Protein AF-A0A841ESL6-F1 (afdb_monomer)

Solvent-accessible surface area (backbone atoms only — not comparable to full-atom values): 9060 Å² total; per-residue (Å²): 135,88,81,75,78,79,83,81,78,88,51,66,71,39,75,46,35,34,24,40,70,89,42,94,55,79,48,77,45,46,28,63,43,75,58,97,58,31,41,29,26,51,89,46,94,89,58,86,54,82,88,59,59,41,79,48,46,54,88,50,48,66,38,40,38,51,89,52,85,71,74,80,76,45,70,68,58,40,54,47,38,28,48,49,16,53,48,53,50,51,48,59,50,59,78,28,69,92,45,101,65,75,76,82,53,67,69,55,51,51,55,19,52,49,31,34,50,52,23,51,52,51,59,53,66,72,38,52,70,41,60,52,90,83,76,44,80,44,52,41,40,68,48,82,80,82,72,92,68,134

Secondary structure (DSSP, 8-state):
-----------TT-EEEEEESS-SS-EEEE-SEE-SSEEEE-SSTT---GGG-EEEEGGGEEEEEE--PPPSS-HHHHHHHHHHHHHHHHHHHHTTTTSSS----HHHHHHHHHHHHHHHHHHHHHSPEEEETTTEEEEEEE--------

Organism: NCBI:txid502909

Sequence (150 aa):
MTGKTRNIHFHEGSYITFKSFSTKKKQHLKIIELTDSSFLYFPYENQHSIFDLQEVKFKDIKKIYAGGKKEVLGMKGVSALGGAGVFLIAFDVLNQISKPSVKINSTIAIISASLIGVSYIINTLQHPVYRINNKHSLKLYHIENPKLHP

Mean predicted aligned error: 13.94 Å

Radius of gyration: 22.01 Å; Cα contacts (8 Å, |Δi|>4): 203; chains: 1; bounding box: 51×34×61 Å

Nearest PDB structures (foldseek):
  2wac-assembly2_B  TM=4.494E-01  e=2.215E-01  Drosophila melanogaster
  8sg4-assembly1_A  TM=5.596E-01  e=6.779E+00  Saccharomyces cerevisiae
  8sqm-assembly1_A  TM=4.121E-01  e=8.198E+00  Saccharomyces cerevisiae

Foldseek 3Di:
DDPDPPQDDDDQQDWWWFAFPVHPDIDIFGFHDDDQFWGWTAPDPPDDDPVRIDIDGLNRTQEIEDEDDQPPPDLVVLVVLLVVLVVLQVVQQVVCVVPPDRDGDPVSNVSSVVSNVSSVVVVCVSFDFHDDVVPDTHTYDYDPPPDPDD

Structure (mmCIF, N/CA/C/O backbone):
data_AF-A0A841ESL6-F1
#
_entry.id   AF-A0A841ESL6-F1
#
loop_
_atom_site.group_PDB
_atom_site.id
_atom_site.type_symbol
_atom_site.label_atom_id
_atom_site.label_alt_id
_atom_site.label_comp_id
_atom_site.label_asym_id
_atom_site.label_entity_id
_atom_site.label_seq_id
_atom_site.pdbx_PDB_ins_code
_atom_site.Cartn_x
_atom_site.Cartn_y
_atom_site.Cartn_z
_atom_site.occupancy
_atom_site.B_iso_or_equiv
_atom_site.auth_seq_id
_atom_site.auth_comp_id
_atom_site.auth_asym_id
_atom_site.auth_atom_id
_atom_site.pdbx_PDB_model_num
ATOM 1 N N . MET A 1 1 ? -9.706 -20.195 -12.415 1.00 30.09 1 MET A N 1
ATOM 2 C CA . MET A 1 1 ? -9.379 -19.881 -11.006 1.00 30.09 1 MET A CA 1
ATOM 3 C C . MET A 1 1 ? -9.837 -18.460 -10.707 1.00 30.09 1 MET A C 1
ATOM 5 O O . MET A 1 1 ? -9.215 -17.516 -11.165 1.00 30.09 1 MET A O 1
ATOM 9 N N . THR A 1 2 ? -10.976 -18.294 -10.035 1.00 28.14 2 THR A N 1
ATOM 10 C CA . THR A 1 2 ? -11.568 -16.982 -9.723 1.00 28.14 2 THR A CA 1
ATOM 11 C C . THR A 1 2 ? -11.011 -16.461 -8.402 1.00 28.14 2 THR A C 1
ATOM 13 O O . THR A 1 2 ? -11.458 -16.870 -7.329 1.00 28.14 2 THR A O 1
ATOM 16 N N . GLY A 1 3 ? -10.011 -15.582 -8.477 1.00 28.27 3 GLY A N 1
ATOM 17 C CA . GLY A 1 3 ? -9.486 -14.864 -7.319 1.00 28.27 3 GLY A CA 1
ATOM 18 C C . GLY A 1 3 ? -10.529 -13.880 -6.801 1.00 28.27 3 GLY A C 1
ATOM 19 O O . GLY A 1 3 ? -10.651 -12.773 -7.316 1.00 28.27 3 GLY A O 1
ATOM 20 N N . LYS A 1 4 ? -11.314 -14.285 -5.797 1.00 30.94 4 LYS A N 1
ATOM 21 C CA . LYS A 1 4 ? -12.157 -13.358 -5.035 1.00 30.94 4 LYS A CA 1
ATOM 22 C C . LYS A 1 4 ? -11.233 -12.438 -4.242 1.00 30.94 4 LYS A C 1
ATOM 24 O O . LYS A 1 4 ? -10.739 -12.820 -3.182 1.00 30.94 4 LYS A O 1
ATOM 29 N N . THR A 1 5 ? -11.016 -11.228 -4.750 1.00 40.81 5 THR A N 1
ATOM 30 C CA . THR A 1 5 ? -10.496 -10.104 -3.970 1.00 40.81 5 THR A CA 1
ATOM 31 C C . TH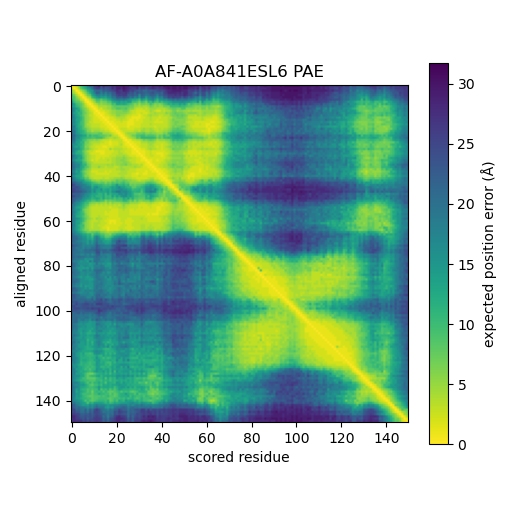R A 1 5 ? -11.367 -9.995 -2.720 1.00 40.81 5 THR A C 1
ATOM 33 O O . THR A 1 5 ? -12.571 -9.758 -2.816 1.00 40.81 5 THR A O 1
ATOM 36 N N . ARG A 1 6 ? -10.811 -10.282 -1.537 1.00 47.53 6 ARG A N 1
ATOM 37 C CA . ARG A 1 6 ? -11.556 -10.120 -0.284 1.00 47.53 6 ARG A CA 1
ATOM 38 C C . ARG A 1 6 ? -11.862 -8.636 -0.133 1.00 47.53 6 ARG A C 1
ATOM 40 O O . ARG A 1 6 ? -10.952 -7.852 0.122 1.00 47.53 6 ARG A O 1
ATOM 47 N N . ASN A 1 7 ? -13.131 -8.265 -0.276 1.00 49.31 7 ASN A N 1
ATOM 48 C CA . ASN A 1 7 ? -13.610 -6.960 0.151 1.00 49.31 7 ASN A CA 1
ATOM 49 C C . ASN A 1 7 ? -13.425 -6.891 1.671 1.00 49.31 7 ASN A C 1
ATOM 51 O O . ASN A 1 7 ? -14.182 -7.495 2.431 1.00 49.31 7 ASN A O 1
ATOM 55 N N . ILE A 1 8 ? -12.351 -6.237 2.105 1.00 56.06 8 ILE A N 1
ATOM 56 C CA . ILE A 1 8 ? -12.110 -5.937 3.513 1.00 56.06 8 ILE A CA 1
ATOM 57 C C . ILE A 1 8 ? -13.017 -4.763 3.840 1.00 56.06 8 ILE A C 1
ATOM 59 O O . ILE A 1 8 ? -12.780 -3.679 3.333 1.00 56.06 8 ILE A O 1
ATOM 63 N N . HIS A 1 9 ? -14.052 -4.984 4.639 1.00 59.25 9 HIS A N 1
ATOM 64 C CA . HIS A 1 9 ? -14.927 -3.923 5.120 1.00 59.25 9 HIS A CA 1
ATOM 65 C C . HIS A 1 9 ? -14.475 -3.526 6.526 1.00 59.25 9 HIS A C 1
ATOM 67 O O . HIS A 1 9 ? -14.217 -4.396 7.361 1.00 59.25 9 HIS A O 1
ATOM 73 N N . PHE A 1 10 ? -14.349 -2.224 6.782 1.00 69.06 10 PHE A N 1
ATOM 74 C CA . PHE A 1 10 ? -14.214 -1.725 8.149 1.00 69.06 10 PHE A CA 1
ATOM 75 C C . PHE A 1 10 ? -15.601 -1.445 8.701 1.00 69.06 10 PHE A C 1
ATOM 77 O O . PHE A 1 10 ? -16.407 -0.784 8.048 1.00 69.06 10 PHE A O 1
ATOM 84 N N . HIS A 1 11 ? -15.850 -1.947 9.901 1.00 72.75 11 HIS A N 1
ATOM 85 C CA . HIS A 1 11 ? -17.087 -1.724 10.629 1.00 72.75 11 HIS A CA 1
ATOM 86 C C . HIS A 1 11 ? -16.771 -1.069 11.966 1.00 72.75 11 HIS A C 1
ATOM 88 O O . HIS A 1 11 ? -15.674 -1.240 12.510 1.00 72.75 11 HIS A O 1
ATOM 94 N N . GLU A 1 12 ? -17.749 -0.361 12.509 1.00 77.62 12 GLU A N 1
ATOM 95 C CA . GLU A 1 12 ? -17.727 0.077 13.900 1.00 77.62 12 GLU A CA 1
ATOM 96 C C . GLU A 1 12 ? -17.460 -1.125 14.817 1.00 77.62 12 GLU A C 1
ATOM 98 O O . GLU A 1 12 ? -17.891 -2.251 14.562 1.00 77.62 12 GLU A O 1
ATOM 103 N N . GLY A 1 13 ? -16.634 -0.914 15.834 1.00 76.38 13 GLY A N 1
ATOM 104 C CA . GLY A 1 13 ? -16.113 -1.953 16.717 1.00 76.38 13 GLY A CA 1
ATOM 105 C C . GLY A 1 13 ? -14.879 -2.704 16.201 1.00 76.38 13 GLY A C 1
ATOM 106 O O . GLY A 1 13 ? -14.249 -3.413 16.988 1.00 76.38 13 GLY A O 1
ATOM 107 N N . SER A 1 14 ? -14.488 -2.549 14.930 1.00 75.12 14 SER A N 1
ATOM 108 C CA . SER A 1 14 ? -13.305 -3.226 14.376 1.00 75.12 14 SER A CA 1
ATOM 109 C C . SER A 1 14 ? -12.001 -2.553 14.801 1.00 75.12 14 SER A C 1
ATOM 111 O O . SER A 1 14 ? -11.909 -1.328 14.868 1.00 75.12 14 SER A O 1
ATOM 113 N N . TYR A 1 15 ? -10.955 -3.351 15.006 1.00 80.00 15 TYR A N 1
ATOM 114 C CA . TYR A 1 15 ? -9.605 -2.836 15.217 1.00 80.00 15 TYR A CA 1
ATOM 115 C C . TYR A 1 15 ? -8.894 -2.604 13.887 1.00 80.00 15 TYR A C 1
ATOM 117 O O . TYR A 1 15 ? -8.898 -3.467 13.004 1.00 80.00 15 TYR A O 1
ATOM 125 N N . ILE A 1 16 ? -8.231 -1.458 13.761 1.00 80.75 16 ILE A N 1
ATOM 126 C CA . ILE A 1 16 ? -7.404 -1.128 12.604 1.00 80.75 16 ILE A CA 1
ATOM 127 C C . ILE A 1 16 ? -6.002 -0.732 13.034 1.00 80.75 16 ILE A C 1
ATOM 129 O O . ILE A 1 16 ? -5.782 -0.094 14.062 1.00 80.75 16 ILE A O 1
ATOM 133 N N . THR A 1 17 ? -5.038 -1.083 12.190 1.00 85.94 17 THR A N 1
ATOM 134 C CA . THR A 1 17 ? -3.674 -0.579 12.301 1.00 85.94 17 THR A CA 1
ATOM 135 C C . THR A 1 17 ? -3.407 0.330 11.118 1.00 85.94 17 THR A C 1
ATOM 137 O O . THR A 1 17 ? -3.593 -0.075 9.972 1.00 85.94 17 THR A O 1
ATOM 140 N N . PHE A 1 18 ? -2.934 1.546 11.355 1.00 85.50 18 PHE A N 1
ATOM 141 C CA . PHE A 1 18 ? -2.641 2.494 10.282 1.00 85.50 18 PHE A CA 1
ATOM 142 C C . PHE A 1 18 ? -1.377 3.306 10.572 1.00 85.50 18 PHE A C 1
ATOM 144 O O . PHE A 1 18 ? -0.756 3.201 11.630 1.00 85.50 18 PHE A O 1
ATOM 151 N N . LYS A 1 19 ? -0.940 4.069 9.575 1.00 86.94 19 LYS A N 1
ATOM 152 C CA . LYS A 1 19 ? 0.155 5.034 9.675 1.00 86.94 19 LYS A CA 1
ATOM 153 C C . LYS A 1 19 ? -0.304 6.340 9.049 1.00 86.94 19 LYS A C 1
ATOM 155 O O . LYS A 1 19 ? -0.733 6.322 7.892 1.00 86.94 19 LYS A O 1
ATOM 160 N N . SER A 1 20 ? -0.193 7.444 9.779 1.00 86.12 20 SER A N 1
ATOM 161 C CA . SER A 1 20 ? -0.539 8.768 9.263 1.00 86.12 20 SER A CA 1
ATOM 162 C C . SER A 1 20 ? 0.624 9.414 8.496 1.00 86.12 20 SER A C 1
ATOM 164 O O . SER A 1 20 ? 1.745 8.893 8.458 1.00 86.12 20 SER A O 1
ATOM 166 N N . PHE A 1 21 ? 0.366 10.540 7.830 1.00 82.62 21 PHE A N 1
ATOM 167 C CA . PHE A 1 21 ? 1.428 11.375 7.258 1.00 82.62 21 PHE A CA 1
ATOM 168 C C . PHE A 1 21 ? 2.235 12.103 8.340 1.00 82.62 21 PHE A C 1
ATOM 170 O O . PHE A 1 21 ? 3.451 12.231 8.199 1.00 82.62 21 PHE A O 1
ATOM 177 N N . SER A 1 22 ? 1.574 12.518 9.425 1.00 82.88 22 SER A N 1
ATOM 178 C CA . SER A 1 22 ? 2.190 13.226 10.552 1.00 82.88 22 SER A CA 1
ATOM 179 C C . SER A 1 22 ? 3.066 12.315 11.412 1.00 82.88 22 SER A C 1
ATOM 181 O O . SER A 1 22 ? 4.159 12.702 11.823 1.00 82.88 22 SER A O 1
ATOM 183 N N . THR A 1 23 ? 2.631 11.077 11.653 1.00 77.44 23 THR A N 1
ATOM 184 C CA . THR A 1 23 ? 3.338 10.139 12.524 1.00 77.44 23 THR A CA 1
ATOM 185 C C . THR A 1 23 ? 3.999 9.032 11.713 1.00 77.44 23 THR A C 1
ATOM 187 O O . THR A 1 23 ? 3.395 8.325 10.906 1.00 77.44 23 THR A O 1
ATOM 190 N N . LYS A 1 24 ? 5.304 8.836 11.929 1.00 76.75 24 LYS A N 1
ATOM 191 C CA . LYS A 1 24 ? 6.034 7.738 11.275 1.00 76.75 24 LYS A CA 1
ATOM 192 C C . LYS A 1 24 ? 5.754 6.372 11.920 1.00 76.75 24 LYS A C 1
ATOM 194 O O . LYS A 1 24 ? 6.126 5.355 11.323 1.00 76.75 24 LYS A O 1
ATOM 199 N N . LYS A 1 25 ? 5.124 6.340 13.097 1.00 84.31 25 LYS A N 1
ATOM 200 C CA . LYS A 1 25 ? 4.807 5.123 13.856 1.00 84.31 25 LYS A CA 1
ATOM 201 C C . LYS A 1 25 ? 3.486 4.508 13.379 1.00 84.31 25 LYS A C 1
ATOM 203 O O . LYS A 1 25 ? 2.668 5.181 12.762 1.00 84.31 25 LYS A O 1
ATOM 208 N N . LYS A 1 26 ? 3.322 3.204 13.608 1.00 84.56 26 LYS A N 1
ATOM 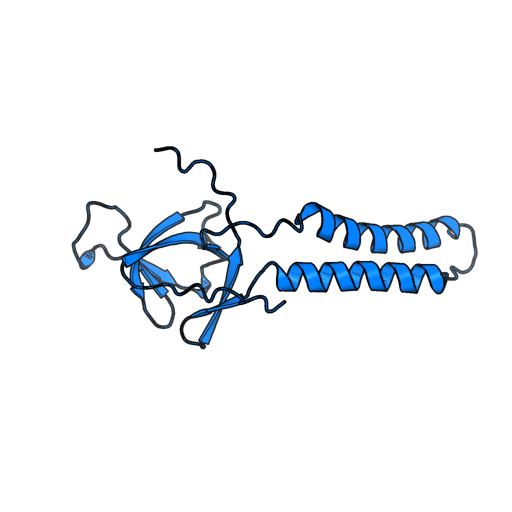209 C CA . LYS A 1 26 ? 2.037 2.524 13.408 1.00 84.56 26 LYS A CA 1
ATOM 210 C C . LYS A 1 26 ? 1.164 2.800 14.630 1.00 84.56 26 LYS A C 1
ATOM 212 O O . LYS A 1 26 ? 1.669 2.725 15.746 1.00 84.56 26 LYS A O 1
ATOM 217 N N . GLN A 1 27 ? -0.101 3.104 14.402 1.00 84.81 27 GLN A N 1
ATOM 218 C CA . GLN A 1 27 ? -1.106 3.305 15.438 1.00 84.81 27 GLN A CA 1
ATOM 219 C C . GLN A 1 27 ? -2.129 2.179 15.335 1.00 84.81 27 GLN A C 1
ATOM 221 O O . GLN A 1 27 ? -2.507 1.799 14.223 1.00 84.81 27 GLN A O 1
ATOM 226 N N . HIS A 1 28 ? -2.521 1.633 16.481 1.00 84.56 28 HIS A N 1
ATOM 227 C CA . HIS A 1 28 ? -3.557 0.617 16.602 1.00 84.56 28 HIS A CA 1
ATOM 228 C C . HIS A 1 28 ? -4.725 1.238 17.357 1.00 84.56 28 HIS A C 1
ATOM 230 O O . HIS A 1 28 ? -4.511 1.803 18.426 1.00 84.56 28 HIS A O 1
ATOM 236 N N . LEU A 1 29 ? -5.920 1.192 16.779 1.00 84.94 29 LEU A N 1
ATOM 237 C CA . LEU A 1 29 ? -7.117 1.755 17.395 1.00 84.94 29 LEU A CA 1
ATOM 238 C C . LEU A 1 29 ? -8.331 0.878 17.114 1.00 84.94 29 LEU A C 1
ATOM 240 O O . LEU A 1 29 ? -8.348 0.118 16.141 1.00 84.94 29 LEU A O 1
ATOM 244 N N . LYS A 1 30 ? -9.353 1.031 17.952 1.00 84.19 30 LYS A N 1
ATOM 245 C CA . LYS A 1 30 ? -10.694 0.499 17.721 1.00 84.19 30 LYS A CA 1
ATOM 246 C C . LYS A 1 30 ? -11.557 1.591 17.099 1.00 84.19 30 LYS A C 1
ATOM 248 O O . LYS A 1 30 ? -11.624 2.693 17.638 1.00 84.19 30 LYS A O 1
ATOM 253 N N . ILE A 1 31 ? -12.202 1.286 15.978 1.00 85.06 31 ILE A N 1
ATOM 254 C CA . ILE A 1 31 ? -13.180 2.183 15.360 1.00 85.06 31 ILE A CA 1
ATOM 255 C C . ILE A 1 31 ? -14.403 2.204 16.269 1.00 85.06 31 ILE A C 1
ATOM 257 O O . ILE A 1 31 ? -14.990 1.156 16.526 1.00 85.06 31 ILE A O 1
ATOM 261 N N . ILE A 1 32 ? -14.771 3.377 16.761 1.00 86.19 32 ILE A N 1
ATOM 262 C CA . ILE A 1 32 ? -16.003 3.572 17.527 1.00 86.19 32 ILE A CA 1
ATOM 263 C C . ILE A 1 32 ? -17.123 3.954 16.574 1.00 86.19 32 ILE A C 1
ATOM 265 O O . ILE A 1 32 ? -18.150 3.292 16.556 1.00 86.19 32 ILE A O 1
ATOM 269 N N . GLU A 1 33 ? -16.863 4.945 15.728 1.00 84.44 33 GLU A N 1
ATOM 270 C CA . GLU A 1 33 ? -17.806 5.427 14.727 1.00 84.44 33 GLU A CA 1
ATOM 271 C C . GLU A 1 33 ? -17.080 5.637 13.393 1.00 84.44 33 GLU A C 1
ATOM 273 O O . GLU A 1 33 ? -15.890 5.995 13.343 1.00 84.44 33 GLU A O 1
ATOM 278 N N . LEU A 1 34 ? -17.786 5.357 12.299 1.00 81.00 34 LEU A N 1
ATOM 279 C CA . LEU A 1 34 ? -17.281 5.543 10.945 1.00 81.00 34 LEU A CA 1
ATOM 280 C C . LEU A 1 34 ? -18.052 6.666 10.256 1.00 81.00 34 LEU A C 1
ATOM 282 O O . LEU A 1 34 ? -19.231 6.515 9.952 1.00 81.00 34 LEU A O 1
ATOM 286 N N . THR A 1 35 ? -17.364 7.756 9.920 1.00 82.25 35 THR A N 1
ATOM 287 C CA . THR A 1 35 ? -17.964 8.820 9.109 1.00 82.25 35 THR A CA 1
ATOM 288 C C . THR A 1 35 ? -17.597 8.665 7.633 1.00 82.25 35 THR A C 1
ATOM 290 O O . THR A 1 35 ? -16.757 7.849 7.243 1.00 82.25 35 THR A O 1
ATOM 293 N N . ASP A 1 36 ? -18.178 9.523 6.793 1.00 75.75 36 ASP A N 1
ATOM 294 C CA . ASP A 1 36 ? -17.845 9.610 5.370 1.00 75.75 36 ASP A CA 1
ATOM 295 C C . ASP A 1 36 ? -16.361 9.913 5.101 1.00 75.75 36 ASP A C 1
ATOM 297 O O . ASP A 1 36 ? -15.873 9.584 4.021 1.00 75.75 36 ASP A O 1
ATOM 301 N N . SER A 1 37 ? -15.634 10.530 6.043 1.00 80.31 37 SER A N 1
ATOM 302 C CA . SER A 1 37 ? -14.264 11.014 5.801 1.00 80.31 37 SER A CA 1
ATOM 303 C C . SER A 1 37 ? -13.255 10.739 6.919 1.00 80.31 37 SER A C 1
ATOM 305 O O . SER A 1 37 ? -12.081 11.110 6.787 1.00 80.31 37 SER A O 1
ATOM 307 N N . SER A 1 38 ? -13.672 10.091 8.004 1.00 84.88 38 SER A N 1
ATOM 308 C CA . SER A 1 38 ? -12.829 9.848 9.170 1.00 84.88 38 SER A CA 1
ATOM 309 C C . SER A 1 38 ? -13.226 8.611 9.969 1.00 84.88 38 SER A C 1
ATOM 311 O O . SER A 1 38 ? -14.350 8.116 9.891 1.00 84.88 38 SER A O 1
ATOM 313 N N . PHE A 1 39 ? -12.264 8.109 10.744 1.00 87.44 39 PHE A N 1
ATOM 314 C CA . PHE A 1 39 ? -12.527 7.176 11.834 1.00 87.44 39 PHE A CA 1
ATOM 315 C C . PHE A 1 39 ? -12.536 7.944 13.150 1.00 87.44 39 PHE A C 1
ATOM 317 O O . PHE A 1 39 ? -11.633 8.742 13.417 1.00 87.44 39 PHE A O 1
ATOM 324 N N . LEU A 1 40 ? -13.523 7.651 13.979 1.00 87.50 40 LEU A N 1
ATOM 325 C CA . LEU A 1 40 ? -13.641 8.144 15.341 1.00 87.50 40 LEU A CA 1
ATOM 326 C C . LEU A 1 40 ? -13.180 7.044 16.304 1.00 87.50 40 LEU A C 1
ATOM 328 O O . LEU A 1 40 ? -13.553 5.877 16.148 1.00 87.50 40 LEU A O 1
ATOM 332 N N . TYR A 1 41 ? -12.315 7.388 17.257 1.00 87.50 41 TYR A N 1
ATOM 333 C CA . TYR A 1 41 ? -11.686 6.424 18.162 1.00 87.50 41 TYR A CA 1
ATOM 334 C C . TYR A 1 41 ? -11.395 7.014 19.543 1.00 87.50 41 TYR A C 1
ATOM 336 O O . TYR A 1 41 ? -11.225 8.223 19.689 1.00 87.50 41 TYR A O 1
ATOM 344 N N . PHE A 1 42 ? -11.272 6.148 20.551 1.00 82.50 42 PHE A N 1
ATOM 345 C CA . PHE A 1 42 ? -10.746 6.542 21.859 1.00 82.50 42 PHE A CA 1
ATOM 346 C C . PHE A 1 42 ? -9.220 6.405 21.888 1.00 82.50 42 PHE A C 1
ATOM 348 O O . PHE A 1 42 ? -8.701 5.347 21.518 1.00 82.50 42 PHE A O 1
ATOM 355 N N . PRO A 1 43 ? -8.478 7.437 22.328 1.00 75.56 43 PRO A N 1
ATOM 356 C CA . PRO A 1 43 ? -7.018 7.392 22.382 1.00 75.56 43 PRO A CA 1
ATOM 357 C C . PRO A 1 43 ? -6.484 6.408 23.432 1.00 75.56 43 PRO A C 1
ATOM 359 O O . PRO A 1 43 ? -5.363 5.921 23.284 1.00 75.56 43 PRO A O 1
ATOM 362 N N . TYR A 1 44 ? -7.278 6.093 24.459 1.00 74.44 44 TYR A N 1
ATOM 363 C CA . TYR A 1 44 ? -6.928 5.164 25.532 1.00 74.44 44 TYR A CA 1
ATOM 364 C C . TYR A 1 44 ? -8.065 4.161 25.761 1.00 74.44 44 TYR A C 1
ATOM 366 O O . TYR A 1 44 ? -9.234 4.538 25.754 1.00 74.44 44 TYR A O 1
ATOM 374 N N . GLU A 1 45 ? -7.731 2.887 25.998 1.00 63.53 45 GLU A N 1
ATOM 375 C CA . GLU A 1 45 ? -8.718 1.793 26.110 1.00 63.53 45 GLU A CA 1
ATOM 376 C C . GLU A 1 45 ? -9.707 1.959 27.274 1.00 63.53 45 GLU A C 1
ATOM 378 O O . GLU A 1 45 ? -10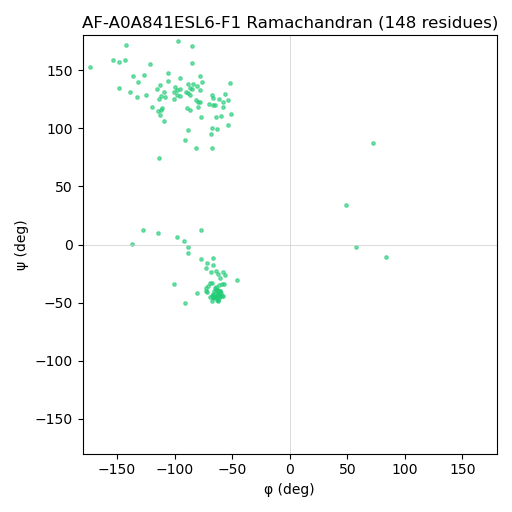.831 1.474 27.187 1.00 63.53 45 GLU A O 1
ATOM 383 N N . ASN A 1 46 ? -9.319 2.685 28.327 1.00 61.31 46 ASN A N 1
ATOM 384 C CA . ASN A 1 46 ? -10.125 2.870 29.539 1.00 61.31 46 ASN A CA 1
ATOM 385 C C . ASN A 1 46 ? -11.032 4.113 29.499 1.00 61.31 46 ASN A C 1
ATOM 387 O O . ASN A 1 46 ? -11.674 4.433 30.499 1.00 61.31 46 ASN A O 1
ATOM 391 N N . GLN A 1 47 ? -11.059 4.850 28.385 1.00 62.59 47 GLN A N 1
ATOM 392 C CA . GLN A 1 47 ? -11.911 6.026 28.227 1.00 62.59 47 GLN A CA 1
ATOM 393 C C . GLN A 1 47 ? -13.150 5.669 27.407 1.00 62.59 47 GLN A C 1
ATOM 395 O O . GLN A 1 47 ? -13.059 5.151 26.296 1.00 62.59 47 GLN A O 1
ATOM 400 N N . HIS A 1 48 ? -14.322 5.947 27.977 1.00 64.06 48 HIS A N 1
ATOM 401 C CA . HIS A 1 48 ? -15.626 5.682 27.357 1.00 64.06 48 HIS A CA 1
ATOM 402 C C . HIS A 1 48 ? -16.532 6.920 27.340 1.00 64.06 48 HIS A C 1
ATOM 404 O O . HIS A 1 48 ? -17.728 6.818 27.077 1.00 64.06 48 HIS A O 1
ATOM 410 N N . SER A 1 49 ? -15.976 8.095 27.636 1.00 66.56 49 SER A N 1
ATOM 411 C CA . SER A 1 49 ? -16.704 9.359 27.586 1.00 66.56 49 SER A CA 1
ATOM 412 C C . SER A 1 49 ? -16.700 9.916 26.167 1.00 66.56 49 SER A C 1
ATOM 414 O O . SER A 1 49 ? -15.646 10.004 25.544 1.00 66.56 49 SER A O 1
ATOM 416 N N . ILE A 1 50 ? -17.860 10.359 25.673 1.00 62.97 50 ILE A N 1
ATOM 417 C CA . ILE A 1 50 ? -18.011 10.958 24.332 1.00 62.97 50 ILE A CA 1
ATOM 418 C C . ILE A 1 50 ? -17.080 12.173 24.146 1.00 62.97 50 ILE A C 1
ATOM 420 O O . ILE A 1 50 ? -16.647 12.461 23.035 1.00 62.97 50 ILE A O 1
ATOM 424 N N . PHE A 1 51 ? -16.713 12.853 25.235 1.00 69.06 51 PHE A N 1
ATOM 425 C CA . PHE A 1 51 ? -15.830 14.021 25.211 1.00 69.06 51 PHE A CA 1
ATOM 426 C C . PHE A 1 51 ? -14.356 13.696 24.908 1.00 69.06 51 PHE A C 1
ATOM 428 O O . PHE A 1 51 ? -13.613 14.597 24.530 1.00 69.06 51 PHE A O 1
ATOM 435 N N . ASP A 1 52 ? -13.943 12.430 25.023 1.00 75.38 52 ASP A N 1
ATOM 436 C CA . ASP A 1 52 ? -12.560 11.990 24.783 1.00 75.38 52 ASP A CA 1
ATOM 437 C C . ASP A 1 52 ? -12.349 11.407 23.373 1.00 75.38 52 ASP A C 1
ATOM 439 O O . ASP A 1 52 ? -11.281 10.871 23.057 1.00 75.38 52 ASP A O 1
ATOM 443 N N . LEU A 1 53 ? -13.367 11.482 22.511 1.00 82.06 53 LEU A N 1
ATOM 444 C CA . LEU A 1 53 ? -13.292 10.964 21.151 1.00 82.06 53 LEU A CA 1
ATOM 445 C C . LEU A 1 53 ? -12.318 11.776 20.295 1.00 82.06 53 LEU A C 1
ATOM 447 O O . LEU A 1 53 ? -12.410 12.998 20.176 1.00 82.06 53 LEU A O 1
ATOM 451 N N . GLN A 1 54 ? -11.399 11.067 19.648 1.00 86.75 54 GLN A N 1
ATOM 452 C CA . GLN A 1 54 ? -10.492 11.626 18.658 1.00 86.75 54 GLN A CA 1
ATOM 453 C C . GLN A 1 54 ? -10.902 11.208 17.252 1.00 86.75 54 GLN A C 1
ATOM 455 O O . GLN A 1 54 ? -11.399 10.109 17.012 1.00 86.75 54 GLN A O 1
ATOM 460 N N . GLU A 1 55 ? -10.647 12.101 16.302 1.00 88.75 55 GLU A N 1
ATOM 461 C CA . GLU A 1 55 ? -10.930 11.897 14.889 1.00 88.75 55 GLU A CA 1
ATOM 462 C C . GLU A 1 55 ? -9.621 11.713 14.112 1.00 88.75 55 GLU A C 1
ATOM 464 O O . GLU A 1 55 ? -8.701 12.530 14.206 1.00 88.75 55 GLU A O 1
ATOM 469 N N . VAL A 1 56 ? -9.553 10.676 13.275 1.00 87.44 56 VAL A N 1
ATOM 470 C CA . VAL A 1 56 ? -8.520 10.545 12.244 1.00 87.44 56 VAL A CA 1
ATOM 471 C C . VAL A 1 56 ? -9.144 10.609 10.855 1.00 87.44 56 VAL A C 1
ATOM 473 O O . VAL A 1 56 ? -9.891 9.727 10.431 1.00 87.44 56 VAL A O 1
ATOM 476 N N . LYS A 1 57 ? -8.806 11.660 10.108 1.00 87.88 57 LYS A N 1
ATOM 477 C CA . LYS A 1 57 ? -9.317 11.872 8.750 1.00 87.88 57 LYS A CA 1
ATOM 478 C C . LYS A 1 57 ? -8.613 10.954 7.764 1.00 87.88 57 LYS A C 1
ATOM 480 O O . LYS A 1 57 ? -7.391 10.809 7.801 1.00 87.88 57 LYS A O 1
ATOM 485 N N . PHE A 1 58 ? -9.354 10.395 6.810 1.00 84.62 58 PHE A N 1
ATOM 486 C CA . PHE A 1 58 ? -8.809 9.477 5.803 1.00 84.62 58 PHE A CA 1
ATOM 487 C C . PHE A 1 58 ? -7.691 10.109 4.972 1.00 84.62 58 PHE A C 1
ATOM 489 O O . PHE A 1 58 ? -6.729 9.429 4.624 1.00 84.62 58 PHE A O 1
ATOM 496 N N . LYS A 1 59 ? -7.775 11.419 4.710 1.00 83.56 59 LYS A N 1
ATOM 497 C CA . LYS A 1 59 ? -6.729 12.179 4.006 1.00 83.56 59 LYS A CA 1
ATOM 498 C C . LYS A 1 59 ? -5.378 12.162 4.732 1.00 83.56 59 LYS A C 1
ATOM 500 O O . LYS A 1 59 ? -4.338 12.241 4.087 1.00 83.56 59 LYS A O 1
ATOM 505 N N . ASP A 1 60 ? -5.397 12.034 6.057 1.00 86.44 60 ASP A N 1
ATOM 506 C CA . ASP A 1 60 ? -4.196 12.047 6.888 1.00 86.44 60 ASP A CA 1
ATOM 507 C C . ASP A 1 60 ? -3.606 10.636 7.041 1.00 86.44 60 ASP A C 1
ATOM 509 O O . ASP A 1 60 ? -2.494 10.471 7.553 1.00 86.44 60 ASP A O 1
ATOM 513 N N . ILE A 1 61 ? -4.309 9.610 6.547 1.00 84.12 61 ILE A N 1
ATOM 514 C CA . ILE A 1 61 ? -3.876 8.217 6.571 1.00 84.12 61 ILE A CA 1
ATOM 515 C C . ILE A 1 61 ? -3.009 7.923 5.350 1.00 84.12 61 ILE A C 1
ATOM 517 O O . ILE A 1 61 ? -3.455 7.892 4.206 1.00 84.12 61 ILE A O 1
ATOM 521 N N . LYS A 1 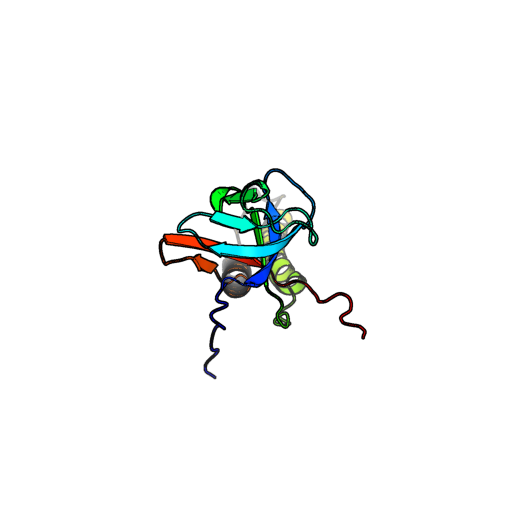62 ? -1.741 7.610 5.609 1.00 83.06 62 LYS A N 1
ATOM 522 C CA . LYS A 1 62 ? -0.781 7.217 4.577 1.00 83.06 62 LYS A CA 1
ATOM 523 C C . LYS A 1 62 ? -0.933 5.749 4.181 1.00 83.06 62 LYS A C 1
ATOM 525 O O . LYS A 1 62 ? -0.766 5.408 3.009 1.00 83.06 62 LYS A O 1
ATOM 530 N N . LYS A 1 63 ? -1.148 4.862 5.159 1.00 81.12 63 LYS A N 1
ATOM 531 C CA . LYS A 1 63 ? -1.263 3.405 4.956 1.00 81.12 63 LYS A CA 1
ATOM 532 C C . LYS A 1 63 ? -2.219 2.798 5.972 1.00 81.12 63 LYS A C 1
ATOM 534 O O . LYS A 1 63 ? -2.052 3.060 7.161 1.00 81.12 63 LYS A O 1
ATOM 539 N N . ILE A 1 64 ? -3.123 1.933 5.520 1.00 79.38 64 ILE A N 1
ATOM 540 C CA . ILE A 1 64 ? -3.898 1.046 6.397 1.00 79.38 64 ILE A CA 1
ATOM 541 C C . ILE A 1 64 ? -3.358 -0.365 6.267 1.00 79.38 64 ILE A C 1
ATOM 543 O O . ILE A 1 64 ? -3.020 -0.815 5.170 1.00 79.38 64 ILE A O 1
ATOM 547 N N . TYR A 1 65 ? -3.292 -1.052 7.398 1.00 76.56 65 TYR A N 1
ATOM 548 C CA . TYR A 1 65 ? -2.857 -2.419 7.465 1.00 76.56 65 TYR A CA 1
ATOM 549 C C . TYR A 1 65 ? -3.991 -3.355 7.856 1.00 76.56 65 TYR A C 1
ATOM 551 O O . TYR A 1 65 ? -4.457 -3.339 8.993 1.00 76.56 65 TYR A O 1
ATOM 559 N N . ALA A 1 66 ? -4.403 -4.193 6.909 1.00 66.44 66 ALA A N 1
ATOM 560 C CA . ALA A 1 66 ? -5.405 -5.222 7.133 1.00 66.44 66 ALA A CA 1
ATOM 561 C C . ALA A 1 66 ? -4.722 -6.570 7.392 1.00 66.44 66 ALA A C 1
ATOM 563 O O . ALA A 1 66 ? -3.854 -7.003 6.620 1.00 66.44 66 ALA A O 1
ATOM 564 N N . GLY A 1 67 ? -5.111 -7.230 8.486 1.00 55.44 67 GLY A N 1
ATOM 565 C CA . GLY A 1 67 ? -4.693 -8.595 8.788 1.00 55.44 67 GLY A CA 1
ATOM 566 C C . GLY A 1 67 ? -5.105 -9.533 7.654 1.00 55.44 67 GLY A C 1
ATOM 567 O O . GLY A 1 67 ? -6.272 -9.603 7.277 1.00 55.44 67 GLY A O 1
ATOM 568 N N . GLY A 1 68 ? -4.138 -10.230 7.066 1.00 53.25 68 GLY A N 1
ATOM 569 C CA . GLY A 1 68 ? -4.364 -11.136 5.947 1.00 53.25 68 GLY A CA 1
ATOM 570 C C . GLY A 1 68 ? -3.094 -11.905 5.608 1.00 53.25 68 GLY A C 1
ATOM 571 O O . GLY A 1 68 ? -1.989 -11.432 5.872 1.00 53.25 68 GLY A O 1
ATOM 572 N N . LYS A 1 69 ? -3.243 -13.106 5.040 1.00 46.59 69 LYS A N 1
ATOM 573 C CA . LYS A 1 69 ? -2.104 -13.856 4.502 1.00 46.59 69 LYS A CA 1
ATOM 574 C C . LYS A 1 69 ? -1.530 -13.060 3.328 1.00 46.59 69 LYS A C 1
ATOM 576 O O . LYS A 1 69 ? -2.243 -12.781 2.372 1.00 46.59 69 LYS A O 1
ATOM 581 N N . LYS A 1 70 ? -0.257 -12.681 3.430 1.00 49.81 70 LYS A N 1
ATOM 582 C CA . LYS A 1 70 ? 0.518 -12.075 2.344 1.00 49.81 70 LYS A CA 1
ATOM 583 C C . LYS A 1 70 ? 0.514 -13.051 1.167 1.00 49.81 70 LYS A C 1
ATOM 585 O O . LYS A 1 70 ? 0.985 -14.176 1.326 1.00 49.81 70 LYS A O 1
ATOM 590 N N . GLU A 1 71 ? -0.030 -12.658 0.017 1.00 51.09 71 GLU A N 1
ATOM 591 C CA . GLU A 1 71 ? 0.187 -13.439 -1.201 1.00 51.09 71 GLU A CA 1
ATOM 592 C C . GLU A 1 71 ? 1.692 -13.447 -1.498 1.00 51.09 71 GLU A C 1
ATOM 594 O O . GLU A 1 71 ? 2.356 -12.410 -1.522 1.00 51.09 71 GLU A O 1
ATOM 599 N N . VAL A 1 72 ? 2.246 -14.652 -1.626 1.00 46.00 72 VAL A N 1
ATOM 600 C CA . VAL A 1 72 ? 3.686 -14.957 -1.555 1.00 46.00 72 VAL A CA 1
ATOM 601 C C . VAL A 1 72 ? 4.436 -14.579 -2.839 1.00 46.00 72 VAL A C 1
ATOM 603 O O . VAL A 1 72 ? 5.605 -14.918 -3.000 1.00 46.00 72 VAL A O 1
ATOM 606 N N . LEU A 1 73 ? 3.829 -13.812 -3.749 1.00 50.94 73 LEU A N 1
ATOM 607 C CA . LEU A 1 73 ? 4.593 -13.124 -4.789 1.00 50.94 73 LEU A CA 1
ATOM 608 C C . LEU A 1 73 ? 5.436 -12.049 -4.092 1.00 50.94 73 LEU A C 1
ATOM 610 O O . LEU A 1 73 ? 5.030 -10.904 -3.927 1.00 50.94 73 LEU A O 1
ATOM 614 N N . GLY A 1 74 ? 6.587 -12.455 -3.560 1.00 52.47 74 GLY A N 1
ATOM 615 C CA . GLY A 1 74 ? 7.398 -11.637 -2.677 1.00 52.47 74 GLY A CA 1
ATOM 616 C C . GLY A 1 74 ? 7.698 -10.299 -3.335 1.00 52.47 74 GLY A C 1
ATOM 617 O O . GLY A 1 74 ? 8.266 -10.263 -4.421 1.00 52.47 74 GLY A O 1
ATOM 618 N N . MET A 1 75 ? 7.358 -9.198 -2.657 1.00 53.00 75 MET A N 1
ATOM 619 C CA . MET A 1 75 ? 7.652 -7.830 -3.108 1.00 53.00 75 MET A CA 1
ATOM 620 C C . MET A 1 75 ? 9.101 -7.667 -3.598 1.00 53.00 75 MET A C 1
ATOM 622 O O . MET A 1 75 ? 9.346 -6.876 -4.497 1.00 53.00 75 MET A O 1
ATOM 626 N N . LYS A 1 76 ? 10.045 -8.443 -3.035 1.00 56.59 76 LYS A N 1
ATOM 627 C CA . LYS A 1 76 ? 11.451 -8.499 -3.461 1.00 56.59 76 LYS A CA 1
ATOM 628 C C . LYS A 1 76 ? 11.639 -9.036 -4.886 1.00 56.59 76 LYS A C 1
ATOM 630 O O . LYS A 1 76 ? 12.486 -8.525 -5.600 1.00 56.59 76 LYS A O 1
ATOM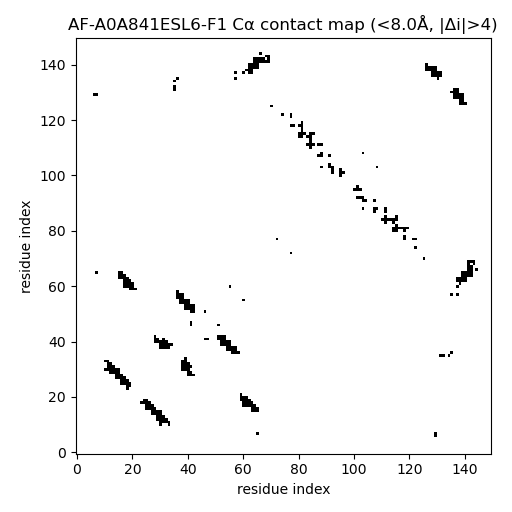 635 N N . GLY A 1 77 ? 10.875 -10.048 -5.298 1.00 61.81 77 GLY A N 1
ATOM 636 C CA . GLY A 1 77 ? 10.949 -10.622 -6.644 1.00 61.81 77 GLY A CA 1
ATOM 637 C C . GLY A 1 77 ? 10.352 -9.696 -7.701 1.00 61.81 77 GLY A C 1
ATOM 638 O O . GLY A 1 77 ? 10.915 -9.549 -8.778 1.00 61.81 77 GLY A O 1
ATOM 639 N N . VAL A 1 78 ? 9.260 -9.003 -7.366 1.00 67.38 78 VAL A N 1
ATOM 640 C CA . VAL A 1 78 ? 8.595 -8.056 -8.276 1.00 67.38 78 VAL A CA 1
ATOM 641 C C . VAL A 1 78 ? 9.479 -6.837 -8.536 1.00 67.38 78 VAL A C 1
ATOM 643 O O . VAL A 1 78 ? 9.727 -6.493 -9.687 1.00 67.38 78 VAL A O 1
ATOM 646 N N . SER A 1 79 ? 10.033 -6.227 -7.484 1.00 66.19 79 SER A N 1
ATOM 647 C CA . SER A 1 79 ? 1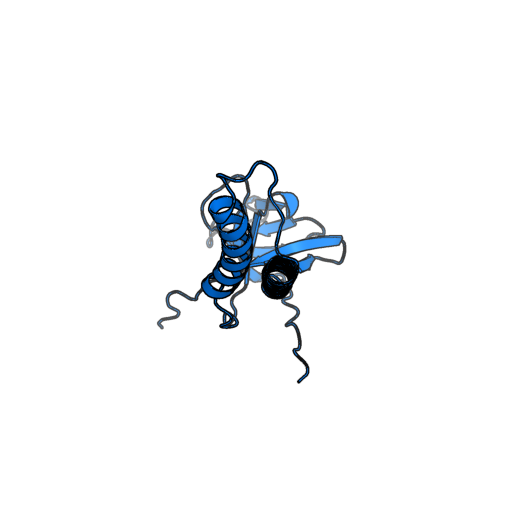0.961 -5.104 -7.646 1.00 66.19 79 SER A CA 1
ATOM 648 C C . SER A 1 79 ? 12.286 -5.513 -8.297 1.00 66.19 79 SER A C 1
ATOM 650 O O . SER A 1 79 ? 12.833 -4.733 -9.076 1.00 66.19 79 SER A O 1
ATOM 652 N N . ALA A 1 80 ? 12.777 -6.733 -8.048 1.00 77.12 80 ALA A N 1
ATOM 653 C CA . ALA A 1 80 ? 13.949 -7.272 -8.738 1.00 77.12 80 ALA A CA 1
ATOM 654 C C . ALA A 1 80 ? 13.703 -7.480 -10.243 1.00 77.12 80 ALA A C 1
ATOM 656 O O . ALA A 1 80 ? 14.594 -7.183 -11.033 1.00 77.12 80 ALA A O 1
ATOM 657 N N . LEU A 1 81 ? 12.504 -7.914 -10.655 1.00 77.75 81 LEU A N 1
ATOM 658 C CA . LEU A 1 81 ? 12.129 -8.037 -12.073 1.00 77.75 81 LEU A CA 1
ATOM 659 C C . LEU A 1 81 ? 12.130 -6.676 -12.780 1.00 77.75 81 LEU A C 1
ATOM 661 O O . LEU A 1 81 ? 12.739 -6.535 -13.840 1.00 77.75 81 LEU A O 1
ATOM 665 N N . GLY A 1 82 ? 11.510 -5.658 -12.172 1.00 77.00 82 GLY A N 1
ATOM 666 C CA . GLY A 1 82 ? 11.541 -4.294 -12.709 1.00 77.00 82 GLY A CA 1
ATOM 667 C C . GLY A 1 82 ? 12.966 -3.734 -12.790 1.00 77.00 82 GLY A C 1
ATOM 668 O O . GLY A 1 82 ? 13.347 -3.150 -13.804 1.00 77.00 82 GLY A O 1
ATOM 669 N N . GLY A 1 83 ? 13.781 -3.977 -11.758 1.00 82.31 83 GLY A N 1
ATOM 670 C CA . GLY A 1 83 ? 15.196 -3.603 -11.736 1.00 82.31 83 GLY A CA 1
ATOM 671 C C . GLY A 1 83 ? 16.022 -4.300 -12.820 1.00 82.31 83 GLY A C 1
ATOM 672 O O . GLY A 1 83 ? 16.813 -3.641 -13.489 1.00 82.31 83 GLY A O 1
ATOM 673 N N . ALA A 1 84 ? 15.803 -5.597 -13.050 1.00 83.44 84 ALA A N 1
ATOM 674 C CA . ALA A 1 84 ? 16.481 -6.360 -14.098 1.00 83.44 84 ALA A CA 1
ATOM 675 C C . ALA A 1 84 ? 16.198 -5.789 -15.498 1.00 83.44 84 ALA A C 1
ATOM 677 O O . ALA A 1 84 ? 17.117 -5.662 -16.303 1.00 83.44 84 ALA A O 1
ATOM 678 N N . GLY A 1 85 ? 14.957 -5.366 -15.767 1.00 79.44 85 GLY A N 1
ATOM 679 C CA . GLY A 1 85 ? 14.606 -4.705 -17.027 1.00 79.44 85 GLY A CA 1
ATOM 680 C C . GLY A 1 85 ? 15.388 -3.406 -17.257 1.00 79.44 85 GLY A C 1
ATOM 681 O O . GLY A 1 85 ? 15.929 -3.195 -18.343 1.00 79.44 85 GLY A O 1
ATOM 682 N N . VAL A 1 86 ? 15.518 -2.565 -16.226 1.00 83.50 86 VAL A N 1
ATOM 683 C CA . VAL A 1 86 ? 16.313 -1.323 -16.298 1.00 83.50 86 VAL A CA 1
ATOM 684 C C . VAL A 1 86 ? 17.804 -1.626 -16.470 1.00 83.50 86 VAL A C 1
ATOM 686 O O . VAL A 1 86 ? 18.465 -0.999 -17.298 1.00 83.50 86 VAL A O 1
ATOM 689 N N . PHE A 1 87 ? 18.328 -2.615 -15.741 1.00 88.00 87 PHE A N 1
ATOM 690 C CA . PHE A 1 87 ? 19.732 -3.022 -15.829 1.00 88.00 87 PHE A CA 1
ATOM 691 C C . PHE A 1 87 ? 20.115 -3.539 -17.215 1.00 88.00 87 PHE A C 1
ATOM 693 O O . PHE A 1 87 ? 21.198 -3.218 -17.691 1.00 88.00 87 PHE A O 1
ATOM 700 N N . LEU A 1 88 ? 19.239 -4.291 -17.881 1.00 85.06 88 LEU A N 1
ATOM 701 C CA . LEU A 1 88 ? 19.490 -4.791 -19.234 1.00 85.06 88 LEU A CA 1
ATOM 702 C C . LEU A 1 88 ? 19.632 -3.653 -20.259 1.00 85.06 88 LEU A C 1
ATOM 704 O O . LEU A 1 88 ? 20.550 -3.688 -21.075 1.00 85.06 88 LEU A O 1
ATOM 708 N N . ILE A 1 89 ? 18.790 -2.615 -20.176 1.00 82.75 89 ILE A N 1
ATOM 709 C CA . ILE A 1 89 ? 18.921 -1.420 -21.031 1.00 82.75 89 ILE A CA 1
ATOM 710 C C . ILE A 1 89 ? 20.204 -0.665 -20.685 1.00 82.75 89 ILE A C 1
ATOM 712 O O . ILE A 1 89 ? 20.956 -0.289 -21.579 1.00 82.75 89 ILE A O 1
ATOM 716 N N . ALA A 1 90 ? 20.482 -0.462 -19.394 1.00 83.94 90 ALA A N 1
ATOM 717 C CA . ALA A 1 90 ? 21.691 0.230 -18.959 1.00 83.94 90 ALA A CA 1
ATOM 718 C C . ALA A 1 90 ? 22.960 -0.495 -19.435 1.00 83.94 90 ALA A C 1
ATOM 720 O O . ALA A 1 90 ? 23.886 0.149 -19.916 1.00 83.94 90 ALA A O 1
ATOM 721 N N . PHE A 1 91 ? 22.988 -1.826 -19.362 1.00 86.69 91 PHE A N 1
ATOM 722 C CA . PHE A 1 91 ? 24.108 -2.638 -19.829 1.00 86.69 91 PHE A CA 1
ATOM 723 C C . PHE A 1 91 ? 24.289 -2.552 -21.351 1.00 86.69 91 PHE A C 1
ATOM 725 O O . PHE A 1 91 ? 25.416 -2.423 -21.824 1.00 86.69 91 PHE A O 1
ATOM 732 N N . ASP A 1 92 ? 23.195 -2.550 -22.120 1.00 83.25 92 ASP A N 1
ATOM 733 C CA . ASP A 1 92 ? 23.244 -2.375 -23.578 1.00 83.25 92 ASP A CA 1
ATOM 734 C C . ASP A 1 92 ? 23.794 -0.994 -23.980 1.00 83.25 92 ASP A C 1
ATOM 736 O O . ASP A 1 92 ? 24.610 -0.889 -24.896 1.00 83.25 92 ASP A O 1
ATOM 740 N N . VAL A 1 93 ? 23.428 0.062 -23.244 1.00 83.12 93 VAL A N 1
ATOM 741 C CA . VAL A 1 93 ? 23.974 1.415 -23.449 1.00 83.12 93 VAL A CA 1
ATOM 742 C C . VAL A 1 93 ? 25.447 1.499 -23.030 1.00 83.12 93 VAL A C 1
ATOM 744 O O . VAL A 1 93 ? 26.264 2.037 -23.777 1.00 83.12 93 VAL A O 1
ATOM 747 N N . LEU A 1 94 ? 25.814 0.944 -21.870 1.00 85.38 94 LEU A N 1
ATOM 748 C CA . LEU A 1 94 ? 27.193 0.961 -21.359 1.00 85.38 94 LEU A CA 1
ATOM 749 C C . LEU A 1 94 ? 28.160 0.186 -22.268 1.00 85.38 94 LEU A C 1
ATOM 751 O O . LEU A 1 94 ? 29.280 0.639 -22.495 1.00 85.38 94 LEU A O 1
ATOM 755 N N . ASN A 1 95 ? 27.721 -0.921 -22.870 1.00 82.94 95 ASN A N 1
ATOM 756 C CA . ASN A 1 95 ? 28.521 -1.666 -23.851 1.00 82.94 95 ASN A CA 1
ATOM 757 C C . ASN A 1 95 ? 28.769 -0.898 -25.159 1.00 82.94 95 ASN A C 1
ATOM 759 O O . ASN A 1 95 ? 29.579 -1.318 -25.987 1.00 82.94 95 ASN A O 1
ATOM 763 N N . GLN A 1 96 ? 28.071 0.217 -25.369 1.00 81.38 96 GLN A N 1
ATOM 764 C CA . GLN A 1 96 ? 28.187 1.055 -26.558 1.00 81.38 96 GLN A CA 1
ATOM 765 C C . GLN A 1 96 ? 28.756 2.440 -26.242 1.00 81.38 96 GLN A C 1
ATOM 767 O O . GLN A 1 96 ? 28.773 3.296 -27.122 1.00 81.38 96 GLN A O 1
ATOM 772 N N . ILE A 1 97 ? 29.266 2.660 -25.025 1.00 79.12 97 ILE A N 1
ATOM 773 C CA . ILE A 1 97 ? 29.711 3.981 -24.557 1.00 79.12 97 ILE A CA 1
ATOM 774 C C . ILE A 1 97 ? 30.904 4.542 -25.348 1.00 79.12 97 ILE A C 1
ATOM 776 O O . ILE A 1 97 ? 31.107 5.749 -25.393 1.00 79.12 97 ILE A O 1
ATOM 780 N N . SER A 1 98 ? 31.681 3.670 -25.995 1.00 72.69 98 SER A N 1
ATOM 781 C CA . SER A 1 98 ? 32.802 4.027 -26.872 1.00 72.69 98 SER A CA 1
ATOM 782 C C . SER A 1 98 ? 32.390 4.257 -28.331 1.00 72.69 98 SER A C 1
ATOM 784 O O . SER A 1 98 ? 33.237 4.590 -29.161 1.00 72.69 98 SER A O 1
ATOM 786 N N . LYS A 1 99 ? 31.107 4.072 -28.675 1.00 78.12 99 LYS A N 1
ATOM 787 C CA . LYS A 1 99 ? 30.589 4.261 -30.034 1.00 78.12 99 LYS A CA 1
ATOM 788 C C . LYS A 1 99 ? 29.998 5.667 -30.198 1.00 78.12 99 LYS A C 1
ATOM 790 O O . LYS A 1 99 ? 29.318 6.152 -29.299 1.00 78.12 99 LYS A O 1
ATOM 795 N N . PRO A 1 100 ? 30.160 6.297 -31.375 1.00 73.00 100 PRO A N 1
ATOM 796 C CA . PRO A 1 100 ? 29.644 7.642 -31.646 1.00 73.00 100 PRO A CA 1
ATOM 797 C C . PRO A 1 100 ? 28.107 7.721 -31.677 1.00 73.00 100 PRO A C 1
ATOM 799 O O . PRO A 1 100 ? 27.549 8.805 -31.546 1.00 73.00 100 PRO A O 1
ATOM 802 N N . SER A 1 101 ? 27.406 6.589 -31.829 1.00 78.00 101 SER A N 1
ATOM 803 C CA . SER A 1 101 ? 25.952 6.509 -31.654 1.00 78.00 101 SER A CA 1
ATOM 804 C C . SER A 1 101 ? 25.572 5.232 -30.913 1.00 78.00 101 SER A C 1
ATOM 806 O O . SER A 1 101 ? 25.979 4.141 -31.327 1.00 78.00 101 SER A O 1
ATOM 808 N N . VAL A 1 102 ? 24.733 5.356 -29.889 1.00 76.94 102 VAL A N 1
ATOM 809 C CA . VAL A 1 102 ? 24.144 4.213 -29.185 1.00 76.94 102 VAL A CA 1
ATOM 810 C C . VAL A 1 102 ? 22.967 3.681 -29.999 1.00 76.94 102 VAL A C 1
ATOM 812 O O . VAL A 1 102 ? 22.022 4.417 -30.286 1.00 76.94 102 VAL A O 1
ATOM 815 N N . LYS A 1 103 ? 23.007 2.400 -30.370 1.00 82.31 103 LYS A N 1
ATOM 816 C CA . LYS A 1 103 ? 21.885 1.702 -31.008 1.00 82.31 103 LYS A CA 1
ATOM 817 C C . LYS A 1 103 ? 21.316 0.700 -30.020 1.00 82.31 103 LYS A C 1
ATOM 819 O O . LYS A 1 103 ? 21.921 -0.337 -29.778 1.00 82.31 103 LYS A O 1
ATOM 824 N N . ILE A 1 104 ? 20.153 1.009 -29.459 1.00 78.12 104 ILE A N 1
ATOM 825 C CA . ILE A 1 104 ? 19.483 0.104 -28.524 1.00 78.12 104 ILE A CA 1
ATOM 826 C C . ILE A 1 104 ? 19.044 -1.149 -29.286 1.00 78.12 104 ILE A C 1
ATOM 828 O O . ILE A 1 104 ? 18.351 -1.054 -30.304 1.00 78.12 104 ILE A O 1
ATOM 832 N N . ASN A 1 105 ? 19.439 -2.323 -28.799 1.00 84.31 105 ASN A N 1
ATOM 833 C CA . ASN A 1 105 ? 18.993 -3.586 -29.368 1.00 84.31 105 ASN A CA 1
ATOM 834 C C . ASN A 1 105 ? 17.486 -3.745 -29.122 1.00 84.31 105 ASN A C 1
ATOM 836 O O . ASN A 1 105 ? 17.029 -3.790 -27.979 1.00 84.31 105 ASN A O 1
ATOM 840 N N . SER A 1 106 ? 16.710 -3.865 -30.201 1.00 83.00 106 SER A N 1
ATOM 841 C CA . SER A 1 106 ? 15.251 -4.001 -30.146 1.00 83.00 106 SER A CA 1
ATOM 842 C C . SER A 1 106 ? 14.801 -5.200 -29.308 1.00 83.00 106 SER A C 1
ATOM 844 O O . SER A 1 106 ? 13.812 -5.106 -28.586 1.00 83.00 106 SER A O 1
ATOM 846 N N . THR A 1 107 ? 15.559 -6.298 -29.322 1.00 84.69 107 THR A N 1
ATOM 847 C CA . THR A 1 107 ? 15.269 -7.495 -28.520 1.00 84.69 107 THR A CA 1
ATOM 848 C C . THR A 1 107 ? 15.433 -7.211 -27.027 1.00 84.69 107 THR A C 1
ATOM 850 O O . THR A 1 107 ? 14.567 -7.566 -26.229 1.00 84.69 107 THR A O 1
ATOM 853 N N . ILE A 1 108 ? 16.511 -6.513 -26.648 1.00 84.19 108 ILE A N 1
ATOM 854 C CA . ILE A 1 108 ? 16.773 -6.126 -25.254 1.00 84.19 108 ILE A CA 1
ATOM 855 C C . ILE A 1 108 ? 15.714 -5.126 -24.786 1.00 84.19 108 ILE A C 1
ATOM 857 O O . ILE A 1 108 ? 15.150 -5.295 -23.708 1.00 84.19 108 ILE A O 1
ATOM 861 N N . ALA A 1 109 ? 15.369 -4.144 -25.622 1.00 83.00 109 ALA A N 1
ATOM 862 C CA . ALA A 1 109 ? 14.326 -3.170 -25.318 1.00 83.00 109 ALA A CA 1
ATOM 863 C C . ALA A 1 109 ? 12.963 -3.832 -25.050 1.00 83.00 109 ALA A C 1
ATOM 865 O O . ALA A 1 109 ? 12.298 -3.481 -24.075 1.00 83.00 109 ALA A O 1
ATOM 866 N N . ILE A 1 110 ? 12.563 -4.814 -25.866 1.00 88.56 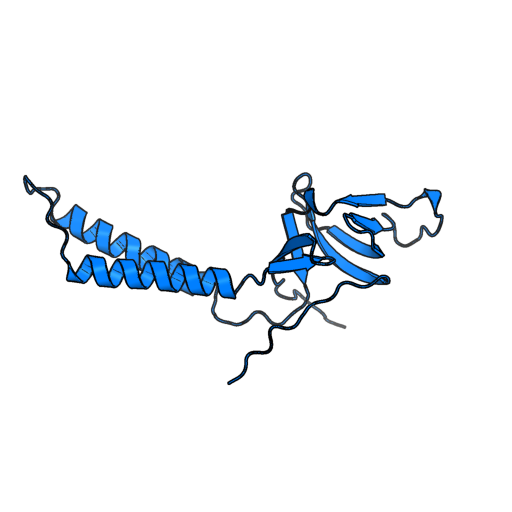110 ILE A N 1
ATOM 867 C CA . ILE A 1 110 ? 11.291 -5.538 -25.700 1.00 88.56 110 ILE A CA 1
ATOM 868 C C . ILE A 1 110 ? 11.286 -6.360 -24.405 1.00 88.56 110 ILE A C 1
ATOM 870 O O . ILE A 1 110 ? 10.311 -6.307 -23.648 1.00 88.56 110 ILE A O 1
ATOM 874 N N . ILE A 1 111 ? 12.368 -7.093 -24.118 1.00 85.25 111 ILE A N 1
ATOM 875 C CA . ILE A 1 111 ? 12.490 -7.894 -22.889 1.00 85.25 111 ILE A CA 1
ATOM 876 C C . ILE A 1 111 ? 12.431 -6.982 -21.659 1.00 85.25 111 ILE A C 1
ATOM 878 O O . ILE A 1 111 ? 11.669 -7.239 -20.724 1.00 85.25 111 ILE A O 1
ATOM 882 N N . SER A 1 112 ? 13.167 -5.873 -21.679 1.00 85.69 112 SER A N 1
ATOM 883 C CA . SER A 1 112 ? 13.183 -4.899 -20.592 1.00 85.69 112 SER A CA 1
ATOM 884 C C . SER A 1 112 ? 11.835 -4.225 -20.373 1.00 85.69 112 SER A C 1
ATOM 886 O O . SER A 1 112 ? 11.377 -4.142 -19.233 1.00 85.69 112 SER A O 1
ATOM 888 N N . ALA A 1 113 ? 11.168 -3.793 -21.445 1.00 85.44 113 ALA A N 1
ATOM 889 C CA . ALA A 1 113 ? 9.832 -3.210 -21.361 1.00 85.44 113 ALA A CA 1
ATOM 890 C C . ALA A 1 113 ? 8.821 -4.210 -20.778 1.00 85.44 113 ALA A C 1
ATOM 892 O O . ALA A 1 113 ? 8.012 -3.844 -19.924 1.00 85.44 113 ALA A O 1
ATOM 893 N N . SER A 1 114 ? 8.917 -5.484 -21.169 1.00 85.38 114 SER A N 1
ATOM 894 C CA . SER A 1 114 ? 8.058 -6.554 -20.650 1.00 85.38 114 SER A CA 1
ATOM 895 C C . SER A 1 114 ? 8.285 -6.789 -19.155 1.00 85.38 114 SER A C 1
ATOM 897 O O . SER A 1 114 ? 7.325 -6.848 -18.389 1.00 85.38 114 SER A O 1
ATOM 899 N N . LEU A 1 115 ? 9.543 -6.852 -18.709 1.00 84.94 115 LEU A N 1
ATOM 900 C CA . LEU A 1 115 ? 9.893 -7.022 -17.293 1.00 84.94 115 LEU A CA 1
ATOM 901 C C . LEU A 1 115 ? 9.409 -5.850 -16.426 1.00 84.94 115 LEU A C 1
ATOM 903 O O . LEU A 1 115 ? 8.829 -6.063 -15.358 1.00 84.94 115 LEU A O 1
ATOM 907 N N . ILE A 1 116 ? 9.595 -4.614 -16.901 1.00 83.38 116 ILE A N 1
ATOM 908 C CA . ILE A 1 116 ? 9.119 -3.402 -16.218 1.00 83.38 116 ILE A CA 1
ATOM 909 C C . ILE A 1 116 ? 7.585 -3.393 -16.155 1.00 83.38 116 ILE A C 1
ATOM 911 O O . ILE A 1 116 ? 7.013 -3.146 -15.090 1.00 83.38 116 ILE A O 1
ATOM 915 N N . GLY A 1 117 ? 6.915 -3.712 -17.266 1.00 83.62 117 GLY A N 1
ATOM 916 C CA . GLY A 1 117 ? 5.456 -3.764 -17.352 1.00 83.62 117 GLY A CA 1
ATOM 917 C C . GLY A 1 117 ? 4.850 -4.811 -16.419 1.00 83.62 117 GLY A C 1
ATOM 918 O O . GLY A 1 117 ? 3.952 -4.499 -15.636 1.00 83.62 117 GLY A O 1
ATOM 919 N N . VAL A 1 118 ? 5.388 -6.033 -16.423 1.00 83.56 118 VAL A N 1
ATOM 920 C CA . VAL A 1 118 ? 4.954 -7.114 -15.524 1.00 83.56 118 VAL A CA 1
ATOM 921 C C . VAL A 1 118 ? 5.181 -6.730 -14.061 1.00 83.56 118 VAL A C 1
ATOM 923 O O . VAL A 1 118 ? 4.280 -6.898 -13.239 1.00 83.56 118 VAL A O 1
ATOM 926 N N . SER A 1 119 ? 6.332 -6.135 -13.730 1.00 81.38 119 SER A N 1
ATOM 927 C CA . SER A 1 119 ? 6.604 -5.620 -12.381 1.00 81.38 119 SER A CA 1
ATOM 928 C C . SER A 1 119 ? 5.563 -4.582 -11.941 1.00 81.38 119 SER A C 1
ATOM 930 O O . SER A 1 119 ? 5.072 -4.629 -10.811 1.00 81.38 119 SER A O 1
ATOM 932 N N . TYR A 1 120 ? 5.196 -3.652 -12.825 1.00 80.19 120 TYR A N 1
ATOM 933 C CA . TYR A 1 120 ? 4.197 -2.624 -12.532 1.00 80.19 120 TYR A CA 1
ATOM 934 C C . TYR A 1 120 ? 2.799 -3.216 -12.302 1.00 80.19 120 TYR A C 1
ATOM 936 O O . TYR A 1 120 ? 2.129 -2.866 -11.323 1.00 80.19 120 TYR A O 1
ATOM 944 N N . ILE A 1 121 ? 2.374 -4.142 -13.165 1.00 80.19 121 ILE A N 1
ATOM 945 C CA . ILE A 1 121 ? 1.072 -4.815 -13.060 1.00 80.19 121 ILE A CA 1
ATOM 946 C C . ILE A 1 121 ? 0.989 -5.610 -11.755 1.00 80.19 121 ILE A C 1
ATOM 948 O O . ILE A 1 121 ? 0.033 -5.439 -10.997 1.00 80.19 121 ILE A O 1
ATOM 952 N N . ILE A 1 122 ? 2.005 -6.420 -11.443 1.00 74.69 122 ILE A N 1
ATOM 953 C CA . ILE A 1 122 ? 2.013 -7.220 -10.213 1.00 74.69 122 ILE A CA 1
ATOM 954 C C . ILE A 1 122 ? 1.992 -6.306 -8.981 1.00 74.69 122 ILE A C 1
ATOM 956 O O . ILE A 1 122 ? 1.203 -6.537 -8.068 1.00 74.69 122 ILE A O 1
ATOM 960 N N . ASN A 1 123 ? 2.789 -5.233 -8.960 1.00 71.88 123 ASN A N 1
ATOM 961 C CA . ASN A 1 123 ? 2.792 -4.282 -7.844 1.00 71.88 123 ASN A CA 1
ATOM 962 C C . ASN A 1 123 ? 1.422 -3.603 -7.644 1.00 71.88 123 ASN A C 1
ATOM 964 O O . ASN A 1 123 ? 1.011 -3.336 -6.516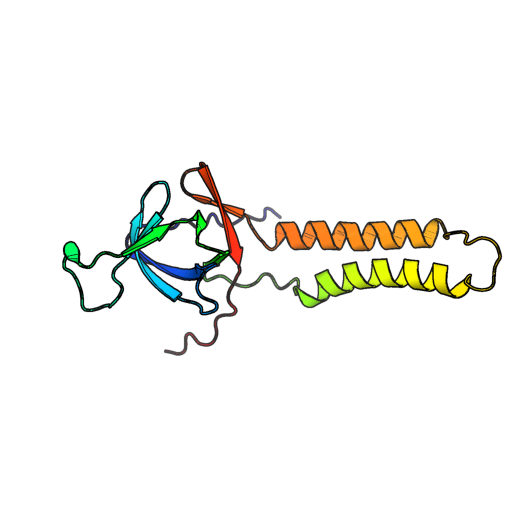 1.00 71.88 123 ASN A O 1
ATOM 968 N N . THR A 1 124 ? 0.697 -3.349 -8.735 1.00 69.81 124 THR A N 1
ATOM 969 C CA . THR A 1 124 ? -0.650 -2.765 -8.687 1.00 69.81 124 THR A CA 1
ATOM 970 C C . THR A 1 124 ? -1.675 -3.768 -8.153 1.00 69.81 124 THR A C 1
ATOM 972 O O . THR A 1 124 ? -2.508 -3.406 -7.325 1.00 69.81 124 THR A O 1
ATOM 975 N N . LEU A 1 125 ? -1.582 -5.039 -8.555 1.00 68.75 125 LEU A N 1
ATOM 976 C CA . LEU A 1 125 ? -2.463 -6.115 -8.081 1.00 68.75 125 LEU A CA 1
ATOM 977 C C . LEU A 1 125 ? -2.228 -6.475 -6.604 1.00 68.75 125 LEU A C 1
ATOM 979 O O . LEU A 1 125 ? -3.174 -6.807 -5.895 1.00 68.75 125 LEU A O 1
ATOM 983 N N . GLN A 1 126 ? -0.988 -6.371 -6.120 1.00 64.94 126 GLN A N 1
ATOM 984 C CA . GLN A 1 126 ? -0.622 -6.685 -4.730 1.00 64.94 126 GLN A CA 1
ATOM 985 C C . GLN A 1 126 ? -1.091 -5.656 -3.701 1.00 64.94 126 GLN A C 1
ATOM 987 O O . GLN A 1 126 ? -1.152 -5.956 -2.505 1.00 64.94 126 GLN A O 1
ATOM 992 N N . HIS A 1 127 ? -1.393 -4.438 -4.142 1.00 60.88 127 HIS A N 1
ATOM 993 C CA . HIS A 1 127 ? -1.866 -3.360 -3.286 1.00 60.88 127 HIS A CA 1
ATOM 994 C C . HIS A 1 127 ? -3.314 -3.024 -3.643 1.00 60.88 127 HIS A C 1
ATOM 996 O O . HIS A 1 127 ? -3.553 -1.991 -4.276 1.00 60.88 127 HIS A O 1
ATOM 1002 N N . PRO A 1 128 ? -4.288 -3.873 -3.249 1.00 60.69 128 PRO A N 1
ATOM 1003 C CA . PRO A 1 128 ? -5.685 -3.596 -3.522 1.00 60.69 128 PRO A CA 1
ATOM 1004 C C . PRO A 1 128 ? -6.057 -2.232 -2.938 1.00 60.69 128 PRO A C 1
ATOM 1006 O O . PRO A 1 128 ? -5.761 -1.897 -1.784 1.00 60.69 128 PRO A O 1
ATOM 1009 N N . VAL A 1 129 ? -6.681 -1.419 -3.784 1.00 59.03 129 VAL A N 1
ATOM 1010 C CA . VAL A 1 129 ? -7.225 -0.127 -3.391 1.00 59.03 129 VAL A CA 1
ATOM 1011 C C . VAL A 1 129 ? -8.558 -0.390 -2.717 1.00 59.03 129 VAL A C 1
ATOM 1013 O O . VAL A 1 129 ? -9.486 -0.912 -3.329 1.00 59.03 129 VAL A O 1
ATOM 1016 N N . TYR A 1 130 ? -8.652 -0.023 -1.451 1.00 62.12 130 TYR A N 1
ATOM 1017 C CA . TYR A 1 130 ? -9.894 -0.075 -0.709 1.00 62.12 130 TYR A CA 1
ATOM 1018 C C . TYR A 1 130 ? -10.665 1.226 -0.894 1.00 62.12 130 TYR A C 1
ATOM 1020 O O . TYR A 1 130 ? -10.066 2.298 -0.870 1.00 62.12 130 TYR A O 1
ATOM 1028 N N . ARG A 1 131 ? -11.984 1.146 -1.078 1.00 58.78 131 ARG A N 1
ATOM 1029 C CA . ARG A 1 131 ? -12.858 2.319 -1.145 1.00 58.78 131 ARG A CA 1
ATOM 1030 C C . ARG A 1 131 ? -13.753 2.372 0.089 1.00 58.78 131 ARG A C 1
ATOM 1032 O O . ARG A 1 131 ? -14.581 1.487 0.265 1.00 58.78 131 ARG A O 1
ATOM 1039 N N . ILE A 1 132 ? -13.621 3.419 0.904 1.00 59.19 132 ILE A N 1
ATOM 1040 C CA . ILE A 1 132 ? -14.599 3.735 1.953 1.00 59.19 132 ILE A CA 1
ATOM 1041 C C . ILE A 1 132 ? -15.759 4.483 1.309 1.00 59.19 132 ILE A C 1
ATOM 1043 O O . ILE A 1 132 ? -15.548 5.500 0.639 1.00 59.19 132 ILE A O 1
ATOM 1047 N N . ASN A 1 133 ? -16.965 3.945 1.496 1.00 56.84 133 ASN A N 1
ATOM 1048 C CA . ASN A 1 133 ? -18.234 4.513 1.043 1.00 56.84 133 ASN A CA 1
ATOM 1049 C C . ASN A 1 133 ? -18.240 4.955 -0.439 1.00 56.84 133 ASN A C 1
ATOM 1051 O O . ASN A 1 133 ? -18.806 5.983 -0.795 1.00 56.84 133 ASN A O 1
ATOM 1055 N N . ASN A 1 134 ? -17.516 4.233 -1.308 1.00 58.06 134 ASN A N 1
ATOM 1056 C CA . ASN A 1 134 ? -17.290 4.559 -2.728 1.00 58.06 134 ASN A CA 1
ATOM 1057 C C . ASN A 1 134 ? -16.651 5.931 -3.045 1.00 58.06 134 ASN A C 1
ATOM 1059 O O . ASN A 1 134 ? -16.355 6.185 -4.212 1.00 58.06 134 ASN A O 1
ATOM 1063 N N . LYS A 1 135 ? -16.367 6.779 -2.048 1.00 58.56 135 LYS A N 1
ATOM 1064 C CA . LYS A 1 135 ? -15.814 8.135 -2.223 1.00 58.56 135 LYS A CA 1
ATOM 1065 C C . LYS A 1 135 ? -14.306 8.212 -1.966 1.00 58.56 135 LYS A C 1
ATOM 1067 O O . LYS A 1 135 ? -13.615 8.971 -2.640 1.00 58.56 135 LYS A O 1
ATOM 1072 N N . HIS A 1 136 ? -13.769 7.417 -1.035 1.00 61.31 136 HIS A N 1
ATOM 1073 C CA . HIS A 1 136 ? -12.373 7.550 -0.596 1.00 61.31 136 HIS A CA 1
ATOM 1074 C C . HIS A 1 136 ? -11.540 6.298 -0.849 1.00 61.31 136 HIS A C 1
ATOM 1076 O O . HIS A 1 136 ? -11.799 5.250 -0.270 1.00 61.31 136 HIS A O 1
ATOM 1082 N N . SER A 1 137 ? -10.500 6.418 -1.677 1.00 59.81 137 SER A N 1
ATOM 1083 C CA . SER A 1 137 ? -9.559 5.334 -1.965 1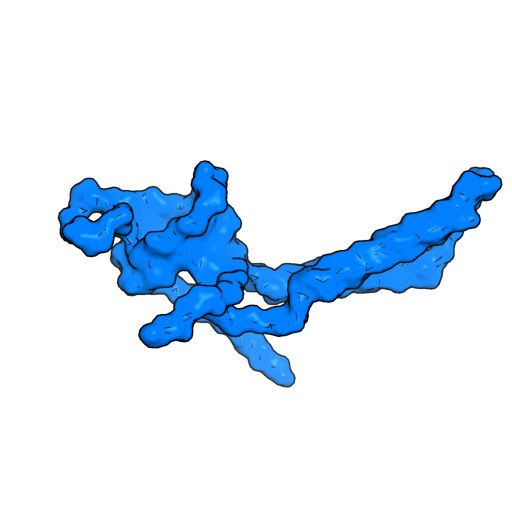.00 59.81 137 SER A CA 1
ATOM 1084 C C . SER A 1 137 ? -8.381 5.315 -0.986 1.00 59.81 137 SER A C 1
ATOM 1086 O O . SER A 1 137 ? -7.565 6.237 -0.984 1.00 59.81 137 SER A O 1
ATOM 1088 N N . LEU A 1 138 ? -8.236 4.242 -0.213 1.00 64.00 138 LEU A N 1
ATOM 1089 C CA . LEU A 1 138 ? -7.108 3.997 0.682 1.00 64.00 138 LEU A CA 1
ATOM 1090 C C . LEU A 1 138 ? -6.324 2.771 0.215 1.00 64.00 138 LEU A C 1
ATOM 1092 O O . LEU A 1 138 ? -6.888 1.726 -0.100 1.00 64.00 138 LEU A O 1
ATOM 1096 N N . LYS A 1 139 ? -4.995 2.887 0.164 1.00 63.72 139 LYS A N 1
ATOM 1097 C CA . LYS A 1 139 ? -4.125 1.759 -0.192 1.00 63.72 139 LYS A CA 1
ATOM 1098 C C . LYS A 1 139 ? -3.970 0.826 1.007 1.00 63.72 139 LYS A C 1
ATOM 1100 O O . LYS A 1 139 ? -3.495 1.259 2.063 1.00 63.72 139 LYS A O 1
ATOM 1105 N N . LEU A 1 140 ? -4.329 -0.443 0.822 1.00 62.25 140 LEU A N 1
ATOM 1106 C CA . LEU A 1 140 ? -4.119 -1.486 1.821 1.00 62.25 140 LEU A CA 1
ATOM 1107 C C . LEU A 1 140 ? -2.705 -2.061 1.718 1.00 62.25 140 LEU A C 1
ATOM 1109 O O . LEU A 1 140 ? -2.181 -2.327 0.635 1.00 62.25 140 LEU A O 1
ATOM 1113 N N . TYR A 1 141 ? -2.092 -2.275 2.876 1.00 62.91 141 TYR A N 1
ATOM 1114 C CA . TYR A 1 141 ? -0.797 -2.929 3.008 1.00 62.91 141 TYR A CA 1
ATOM 1115 C C . TYR A 1 141 ? -0.941 -4.112 3.960 1.00 62.91 141 TYR A C 1
ATOM 1117 O O . TYR A 1 141 ? -1.431 -3.961 5.070 1.00 62.91 141 TYR A O 1
ATOM 1125 N N . HIS A 1 142 ? -0.490 -5.298 3.575 1.00 59.28 142 HIS A N 1
ATOM 1126 C CA . HIS A 1 142 ? -0.524 -6.439 4.488 1.00 59.28 142 HIS A CA 1
ATOM 1127 C C . HIS A 1 142 ? 0.625 -6.358 5.505 1.00 59.28 142 HIS A C 1
ATOM 1129 O O . HIS A 1 142 ? 1.774 -6.096 5.140 1.00 59.28 142 HIS A O 1
ATOM 1135 N N . ILE A 1 143 ? 0.318 -6.566 6.790 1.00 49.28 143 ILE A N 1
ATOM 1136 C CA . ILE A 1 143 ? 1.325 -6.797 7.836 1.00 49.28 143 ILE A CA 1
ATOM 1137 C C . ILE A 1 143 ? 1.641 -8.295 7.855 1.00 49.28 143 ILE A C 1
ATOM 1139 O O . ILE A 1 143 ? 0.731 -9.114 7.950 1.00 49.28 143 ILE A O 1
ATOM 1143 N N . GLU A 1 144 ? 2.926 -8.652 7.794 1.00 42.50 144 GLU A N 1
ATOM 1144 C CA . GLU A 1 144 ? 3.399 -9.945 8.302 1.00 42.50 144 GLU A CA 1
ATOM 1145 C C . GLU A 1 144 ? 3.052 -10.002 9.780 1.00 42.50 144 GLU A C 1
ATOM 1147 O O . GLU A 1 144 ? 3.612 -9.224 10.545 1.00 42.50 144 GLU A O 1
ATOM 1152 N N . ASN A 1 145 ? 2.101 -10.856 10.152 1.00 37.94 145 ASN A N 1
ATOM 1153 C CA . ASN A 1 145 ? 1.702 -11.098 11.533 1.00 37.94 145 ASN A CA 1
ATOM 1154 C C . ASN A 1 145 ? 2.953 -11.468 12.353 1.00 37.94 145 ASN A C 1
ATOM 1156 O O . ASN A 1 145 ? 3.425 -12.601 12.230 1.00 37.94 145 ASN A O 1
ATOM 1160 N N . PRO A 1 146 ? 3.532 -10.573 13.175 1.00 37.22 146 PRO A N 1
ATOM 1161 C CA . PRO A 1 146 ? 4.602 -10.952 14.065 1.00 37.22 146 PRO A CA 1
ATOM 1162 C C . PRO A 1 146 ? 3.906 -11.353 15.362 1.00 37.22 146 PRO A C 1
ATOM 1164 O O . PRO A 1 146 ? 3.680 -10.512 16.222 1.00 37.22 146 PRO A O 1
ATOM 1167 N N . LYS A 1 147 ? 3.558 -12.639 15.474 1.00 35.34 147 LYS A N 1
ATOM 1168 C CA . LYS A 1 147 ? 3.063 -13.276 16.705 1.00 35.34 147 LYS A CA 1
ATOM 1169 C C . LYS A 1 147 ? 1.629 -12.891 17.114 1.00 35.34 147 LYS A C 1
ATOM 1171 O O . LYS A 1 147 ? 1.408 -12.056 17.978 1.00 35.34 147 LYS A O 1
ATOM 1176 N N . LEU A 1 148 ? 0.660 -13.628 16.573 1.00 34.69 148 LEU A N 1
ATOM 1177 C CA . LEU A 1 148 ? -0.404 -14.187 17.413 1.00 34.69 148 LEU A CA 1
ATOM 1178 C C . LEU A 1 148 ? 0.193 -15.457 18.032 1.00 34.69 148 LEU A C 1
ATOM 1180 O O . LEU A 1 148 ? 0.081 -16.534 17.450 1.00 34.69 148 LEU A O 1
ATOM 1184 N N . HIS A 1 149 ? 0.943 -15.308 19.122 1.00 28.56 149 HIS A N 1
ATOM 1185 C CA . HIS A 1 149 ? 1.133 -16.419 20.049 1.00 28.56 149 HIS A CA 1
ATOM 1186 C C . HIS A 1 149 ? 0.088 -16.243 21.159 1.00 28.56 149 HIS A C 1
ATOM 1188 O O . HIS A 1 149 ? -0.097 -15.099 21.583 1.00 28.56 149 HIS A O 1
ATOM 1194 N N . PRO A 1 150 ? -0.629 -17.317 21.531 1.00 36.03 150 PRO A N 1
ATOM 1195 C CA . PRO A 1 150 ? -1.550 -17.311 22.664 1.00 36.03 150 PRO A CA 1
ATOM 1196 C C . PRO A 1 150 ? -0.833 -16.976 23.975 1.00 36.03 150 PRO A C 1
ATOM 1198 O O . PRO A 1 150 ? 0.392 -17.239 24.061 1.00 36.03 150 PRO A O 1
#

pLDDT: mean 71.27, std 15.81, range [28.14, 88.75]